Protein AF-A0A0N7ZAI7-F1 (afdb_monomer)

Mean predicted aligned error: 16.17 Å

Solvent-accessible surface area (backbone atoms only — not comparable to full-atom values): 11079 Å² total; per-residue (Å²): 137,78,75,89,86,86,76,91,79,88,83,90,71,96,65,86,86,84,84,46,77,63,58,52,49,46,48,55,54,61,73,57,65,89,70,93,72,76,84,74,69,97,62,96,57,93,55,73,42,76,48,78,44,82,39,47,54,86,32,48,59,60,39,32,28,77,96,41,50,44,41,48,51,48,24,65,77,32,61,37,49,74,47,71,49,95,60,73,58,96,68,22,27,45,36,40,33,33,21,37,58,70,28,36,53,53,40,50,52,54,47,52,48,38,46,73,66,48,80,83,81,84,83,83,88,79,93,69,62,76,89,48,49,65,66,54,34,28,76,97,38,51,42,42,49,51,48,25,69,75,69,71,45,90,81,82,90,80,71,89,82,82,80,79,78,81,86,75,90,77,88,131

Organism: Scylla olivacea (NCBI:txid85551)

Sequence (172 aa):
MDASRLKTLILPLGGALLLSGAAGAMYYYLTRRDGEESEVAPGKSSVWTSVKVEVPVQAVGVVIGRQGSNIRLIQDSTNTRIKFSDGEENGKRMCAILGLPENVRLARQLIMKAVDEQPVVEVSEVKVPNMAISRIIGRNGDTVRSISHSTGVKVTVVKEEDFTTSPSSSGG

Structure (mmCIF, N/CA/C/O backbone):
data_AF-A0A0N7ZAI7-F1
#
_entry.id   AF-A0A0N7ZAI7-F1
#
loop_
_atom_site.group_PDB
_atom_site.id
_atom_site.type_symbol
_atom_site.label_atom_id
_atom_site.label_alt_id
_atom_site.label_comp_id
_atom_site.label_asym_id
_atom_site.label_entity_id
_atom_site.label_seq_id
_atom_site.pdbx_PDB_ins_code
_atom_site.Cartn_x
_atom_site.Cartn_y
_atom_site.Cartn_z
_atom_site.occupancy
_atom_site.B_iso_or_equiv
_atom_site.auth_seq_id
_atom_site.auth_comp_id
_atom_site.auth_asym_id
_atom_site.auth_atom_id
_atom_site.pdbx_PDB_model_num
ATOM 1 N N . MET A 1 1 ? 31.109 -28.058 46.657 1.00 44.53 1 MET A N 1
ATOM 2 C CA . MET A 1 1 ? 30.844 -29.367 46.037 1.00 44.53 1 MET A CA 1
ATOM 3 C C . MET A 1 1 ? 29.342 -29.539 46.009 1.00 44.53 1 MET A C 1
ATOM 5 O O . MET A 1 1 ? 28.753 -30.096 46.920 1.00 44.53 1 MET A O 1
ATOM 9 N N . ASP A 1 2 ? 28.702 -28.691 45.213 1.00 39.97 2 ASP A N 1
ATOM 10 C CA . ASP A 1 2 ? 28.446 -28.955 43.788 1.00 39.97 2 ASP A CA 1
ATOM 11 C C . ASP A 1 2 ? 27.259 -29.899 43.698 1.00 39.97 2 ASP A C 1
ATOM 13 O O . ASP A 1 2 ? 27.295 -31.050 44.106 1.00 39.97 2 ASP A O 1
ATOM 17 N N . ALA A 1 3 ? 26.118 -29.292 43.422 1.00 40.50 3 ALA A N 1
ATOM 18 C CA . ALA A 1 3 ? 25.585 -29.275 42.073 1.00 40.50 3 ALA A CA 1
ATOM 19 C C . ALA A 1 3 ? 24.702 -30.505 41.916 1.00 40.50 3 ALA A C 1
ATOM 21 O O . ALA A 1 3 ? 25.152 -31.640 41.814 1.00 40.50 3 ALA A O 1
ATOM 22 N N . SER A 1 4 ? 23.403 -30.220 41.934 1.00 53.59 4 SER A N 1
ATOM 23 C CA . SER A 1 4 ? 22.534 -30.513 40.805 1.00 53.59 4 SER A CA 1
ATOM 24 C C . SER A 1 4 ? 23.005 -31.682 39.950 1.00 53.59 4 SER A C 1
ATOM 26 O O . SER A 1 4 ? 24.036 -31.568 39.299 1.00 53.59 4 SER A O 1
ATOM 28 N N . ARG A 1 5 ? 22.176 -32.720 39.834 1.00 56.34 5 ARG A N 1
ATOM 29 C CA . ARG A 1 5 ? 21.619 -33.211 38.558 1.00 56.34 5 ARG A CA 1
ATOM 30 C C . ARG A 1 5 ? 21.032 -34.598 38.784 1.00 56.34 5 ARG A C 1
ATOM 32 O O . ARG A 1 5 ? 21.752 -35.584 38.733 1.00 56.34 5 ARG A O 1
ATOM 39 N N . LEU A 1 6 ? 19.710 -34.681 38.894 1.00 41.94 6 LEU A N 1
ATOM 40 C CA . LEU A 1 6 ? 18.974 -35.788 38.281 1.00 41.94 6 LEU A CA 1
ATOM 41 C C . LEU A 1 6 ? 17.513 -35.361 38.097 1.00 41.94 6 LEU A C 1
ATOM 43 O O . LEU A 1 6 ? 16.743 -35.321 39.041 1.00 41.94 6 LEU A O 1
ATOM 47 N N . LYS A 1 7 ? 17.238 -34.691 36.975 1.00 41.78 7 LYS A N 1
ATOM 48 C CA . LYS A 1 7 ? 16.631 -35.249 35.749 1.00 41.78 7 LYS A CA 1
ATOM 49 C C . LYS A 1 7 ? 15.107 -35.129 35.788 1.00 41.78 7 LYS A C 1
ATOM 51 O O . LYS A 1 7 ? 14.413 -35.934 36.388 1.00 41.78 7 LYS A O 1
ATOM 56 N N . THR A 1 8 ? 14.650 -34.084 35.104 1.00 55.19 8 THR A N 1
ATOM 57 C CA . THR A 1 8 ? 13.598 -34.116 34.083 1.00 55.19 8 THR A CA 1
ATOM 58 C C . THR A 1 8 ? 12.608 -35.278 34.194 1.00 55.19 8 THR A C 1
ATOM 60 O O . THR A 1 8 ? 12.860 -36.361 33.671 1.00 55.19 8 THR A O 1
ATOM 63 N N . LEU A 1 9 ? 11.441 -35.005 34.778 1.00 44.56 9 LEU A N 1
ATOM 64 C CA . LEU A 1 9 ? 10.220 -35.740 34.474 1.00 44.56 9 LEU A CA 1
ATOM 65 C C . LEU A 1 9 ? 9.154 -34.717 34.072 1.00 44.56 9 LEU A C 1
ATOM 67 O O . LEU A 1 9 ? 8.641 -33.956 34.886 1.00 44.56 9 LEU A O 1
ATOM 71 N N . ILE A 1 10 ? 8.917 -34.652 32.770 1.00 58.28 10 ILE A N 1
ATOM 72 C CA . ILE A 1 10 ? 7.798 -33.951 32.146 1.00 58.28 10 ILE A CA 1
ATOM 73 C C . ILE A 1 10 ? 6.518 -34.686 32.569 1.00 58.28 10 ILE A C 1
ATOM 75 O O . ILE A 1 10 ? 6.528 -35.914 32.586 1.00 58.28 10 ILE A O 1
ATOM 79 N N . LEU A 1 11 ? 5.435 -33.966 32.878 1.00 47.22 11 LEU A N 1
ATOM 80 C CA . LEU A 1 11 ? 4.181 -34.053 32.115 1.00 47.22 11 LEU A CA 1
ATOM 81 C C . LEU A 1 11 ? 3.192 -32.929 32.511 1.00 47.22 11 LEU A C 1
ATOM 83 O O . LEU A 1 11 ? 3.257 -32.404 33.622 1.00 47.22 11 LEU A O 1
ATOM 87 N N . PRO A 1 12 ? 2.340 -32.507 31.557 1.00 56.44 12 PRO A N 1
ATOM 88 C CA . PRO A 1 12 ? 1.672 -31.218 31.517 1.00 56.44 12 PRO A CA 1
ATOM 89 C C . PRO A 1 12 ? 0.303 -31.310 32.175 1.00 56.44 12 PRO A C 1
ATOM 91 O O . PRO A 1 12 ? -0.514 -32.142 31.797 1.00 56.44 12 PRO A O 1
ATOM 94 N N . LEU A 1 13 ? 0.009 -30.410 33.100 1.00 40.84 13 LEU A N 1
ATOM 95 C CA . LEU A 1 13 ? -1.363 -30.163 33.513 1.00 40.84 13 LEU A CA 1
ATOM 96 C C . LEU A 1 13 ? -1.535 -28.659 33.622 1.00 40.84 13 LEU A C 1
ATOM 98 O O . LEU A 1 13 ? -0.828 -27.991 34.375 1.00 40.84 13 LEU A O 1
ATOM 102 N N . GLY A 1 14 ? -2.450 -28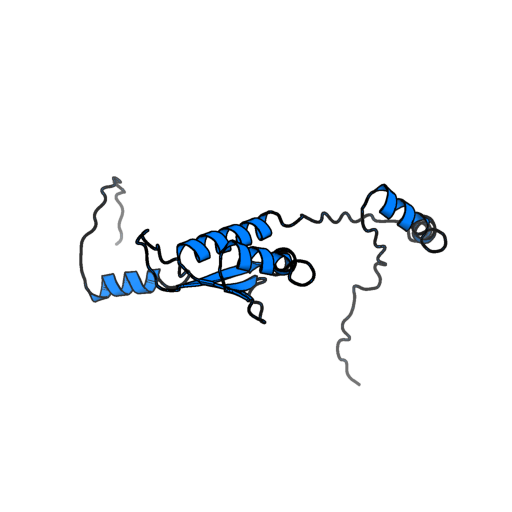.142 32.803 1.00 47.91 14 GLY A N 1
ATOM 103 C CA . GLY A 1 14 ? -2.940 -26.783 32.917 1.00 47.91 14 GLY A CA 1
ATOM 104 C C . GLY A 1 14 ? -3.252 -26.476 34.376 1.00 47.91 14 GLY A C 1
ATOM 105 O O . GLY A 1 14 ? -3.959 -27.218 35.052 1.00 47.91 14 GLY A O 1
ATOM 106 N N . GLY A 1 15 ? -2.667 -25.392 34.857 1.00 37.34 15 GLY A N 1
ATOM 107 C CA . GLY A 1 15 ? -2.765 -24.967 36.236 1.00 37.34 15 GLY A CA 1
ATOM 108 C C . GLY A 1 15 ? -2.557 -23.471 36.276 1.00 37.34 15 GLY A C 1
ATOM 109 O O . GLY A 1 15 ? -1.464 -22.989 36.550 1.00 37.34 15 GLY A O 1
ATOM 110 N N . ALA A 1 16 ? -3.631 -22.738 35.985 1.00 57.53 16 ALA A N 1
ATOM 111 C CA . ALA A 1 16 ? -3.870 -21.477 36.668 1.00 57.53 16 ALA A CA 1
ATOM 112 C C . ALA A 1 16 ? -3.648 -21.674 38.182 1.00 57.53 16 ALA A C 1
ATOM 114 O O . ALA A 1 16 ? -3.858 -22.791 38.651 1.00 57.53 16 ALA A O 1
ATOM 115 N N . LEU A 1 17 ? -3.331 -20.578 38.893 1.00 48.56 17 LEU A N 1
ATOM 116 C CA . LEU A 1 17 ? -3.187 -20.413 40.358 1.00 48.56 17 LEU A CA 1
ATOM 117 C C . LEU A 1 17 ? -1.721 -20.472 40.887 1.00 48.56 17 LEU A C 1
ATOM 119 O O . LEU A 1 17 ? -1.035 -21.448 40.643 1.00 48.56 17 LEU A O 1
ATOM 123 N N . LEU A 1 18 ? -1.130 -19.514 41.637 1.00 44.25 18 LEU A N 1
ATOM 124 C CA . LEU A 1 18 ? -1.603 -18.342 42.409 1.00 44.25 18 LEU A CA 1
ATOM 125 C C . LEU A 1 18 ? -0.454 -17.353 42.755 1.00 44.25 18 LEU A C 1
ATOM 127 O O . LEU A 1 18 ? 0.637 -17.755 43.142 1.00 44.25 18 LEU A O 1
ATOM 131 N N . LEU A 1 19 ? -0.801 -16.059 42.738 1.00 52.72 19 LEU A N 1
ATOM 132 C CA . LEU A 1 19 ? -0.653 -15.058 43.817 1.00 52.72 19 LEU A CA 1
ATOM 133 C C . LEU A 1 19 ? 0.702 -14.859 44.529 1.00 52.72 19 LEU A C 1
ATOM 135 O O . LEU A 1 19 ? 0.908 -15.274 45.666 1.00 52.72 19 LEU A O 1
ATOM 139 N N . SER A 1 20 ? 1.479 -13.913 44.016 1.00 58.81 20 SER A N 1
ATOM 140 C CA . SER A 1 20 ? 1.728 -12.712 44.821 1.00 58.81 20 SER A CA 1
ATOM 141 C C . SER A 1 20 ? 1.200 -11.549 43.992 1.00 58.81 20 SER A C 1
ATOM 143 O O . SER A 1 20 ? 1.510 -11.460 42.805 1.00 58.81 20 SER A O 1
ATOM 145 N N . GLY A 1 21 ? 0.327 -10.709 44.553 1.00 54.44 21 GLY A N 1
ATOM 146 C CA . GLY A 1 21 ? -0.312 -9.624 43.795 1.00 54.44 21 GLY A CA 1
ATOM 147 C C . GLY A 1 21 ? 0.700 -8.741 43.058 1.00 54.44 21 GLY A C 1
ATOM 148 O O . GLY A 1 21 ? 0.411 -8.268 41.968 1.00 54.44 21 GLY A O 1
ATOM 149 N N . ALA A 1 22 ? 1.918 -8.616 43.594 1.00 62.50 22 ALA A N 1
ATOM 150 C CA . ALA A 1 22 ? 3.019 -7.919 42.948 1.00 62.50 22 ALA A CA 1
ATOM 151 C C . ALA A 1 22 ? 3.705 -8.751 41.856 1.00 62.50 22 ALA A C 1
ATOM 153 O O . ALA A 1 22 ? 3.944 -8.209 40.793 1.00 62.50 22 ALA A O 1
ATOM 154 N N . ALA A 1 23 ? 3.998 -10.041 42.058 1.00 61.16 23 ALA A N 1
ATOM 155 C CA . ALA A 1 23 ? 4.692 -10.865 41.059 1.00 61.16 23 ALA A CA 1
ATOM 156 C C . ALA A 1 23 ? 3.784 -11.260 39.888 1.00 61.16 23 ALA A C 1
ATOM 158 O O . ALA A 1 23 ? 4.242 -11.298 38.756 1.00 61.16 23 ALA A O 1
ATOM 159 N N . GLY A 1 24 ? 2.496 -11.499 40.139 1.00 59.47 24 GLY A N 1
ATOM 160 C CA . GLY A 1 24 ? 1.503 -11.734 39.092 1.00 59.47 24 GLY A CA 1
ATOM 161 C C . GLY A 1 24 ? 1.209 -10.465 38.296 1.00 59.47 24 GLY A C 1
ATOM 162 O O . GLY A 1 24 ? 1.212 -10.510 37.070 1.00 59.47 24 GLY A O 1
ATOM 163 N N . ALA A 1 25 ? 1.039 -9.317 38.971 1.00 64.12 25 ALA A N 1
ATOM 164 C CA . ALA A 1 25 ? 0.905 -8.033 38.284 1.00 64.12 25 ALA A CA 1
ATOM 165 C C . ALA A 1 25 ? 2.194 -7.660 37.547 1.00 64.12 25 ALA A C 1
ATOM 167 O O . ALA A 1 25 ? 2.132 -7.215 36.413 1.00 64.12 25 ALA A O 1
ATOM 168 N N . MET A 1 26 ? 3.362 -7.873 38.149 1.00 63.81 26 MET A N 1
ATOM 169 C CA . MET A 1 26 ? 4.653 -7.586 37.532 1.00 63.81 26 MET A CA 1
ATOM 170 C C . MET A 1 26 ? 4.930 -8.527 36.367 1.00 63.81 26 MET A C 1
ATOM 172 O O . MET A 1 26 ? 5.352 -8.046 35.332 1.00 63.81 26 MET A O 1
ATOM 176 N N . TYR A 1 27 ? 4.616 -9.820 36.459 1.00 61.91 27 TYR A N 1
ATOM 177 C CA . TYR A 1 27 ? 4.684 -10.727 35.315 1.00 61.91 27 TYR A CA 1
ATOM 178 C C . TYR A 1 27 ? 3.717 -10.274 34.219 1.00 61.91 27 TYR A C 1
ATOM 180 O O . TYR A 1 27 ? 4.154 -10.119 33.090 1.00 61.91 27 TYR A O 1
ATOM 188 N N . TYR A 1 28 ? 2.472 -9.917 34.561 1.00 63.25 28 TYR A N 1
ATOM 189 C CA . TYR A 1 28 ? 1.493 -9.355 33.624 1.00 63.25 28 TYR A CA 1
ATOM 190 C C . TYR A 1 28 ? 1.961 -8.048 32.964 1.00 63.25 28 TYR A C 1
ATOM 192 O O . TYR A 1 28 ? 1.740 -7.869 31.773 1.00 63.25 28 TYR A O 1
ATOM 200 N N . TYR A 1 29 ? 2.626 -7.149 33.700 1.00 66.88 29 TYR A N 1
ATOM 201 C CA . TYR A 1 29 ? 3.199 -5.903 33.176 1.00 66.88 29 TYR A CA 1
ATOM 202 C C . TYR A 1 2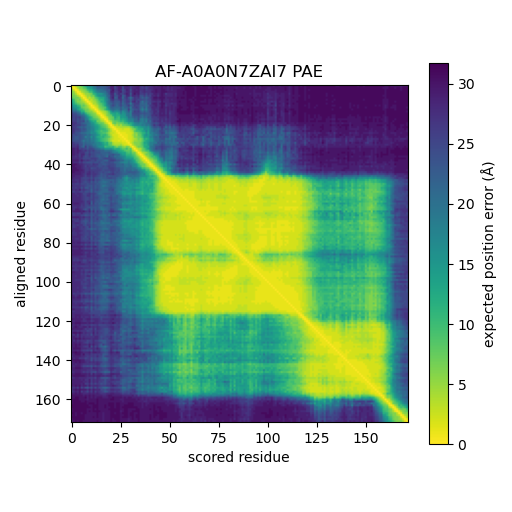9 ? 4.469 -6.144 32.349 1.00 66.88 29 TYR A C 1
ATOM 204 O O . TYR A 1 29 ? 4.675 -5.466 31.345 1.00 66.88 29 TYR A O 1
ATOM 212 N N . LEU A 1 30 ? 5.310 -7.106 32.736 1.00 64.94 30 LEU A N 1
ATOM 213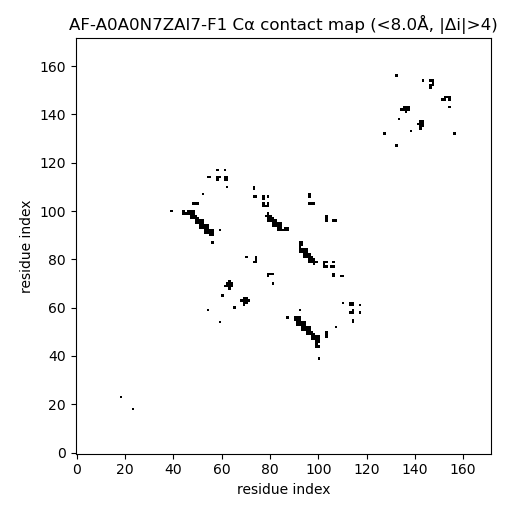 C CA . LEU A 1 30 ? 6.552 -7.443 32.038 1.00 64.94 30 LEU A CA 1
ATOM 214 C C . LEU A 1 30 ? 6.283 -8.221 30.748 1.00 64.94 30 LEU A C 1
ATOM 216 O O . LEU A 1 30 ? 6.956 -7.973 29.755 1.00 64.94 30 LEU A O 1
ATOM 220 N N . THR A 1 31 ? 5.262 -9.080 30.717 1.00 59.66 31 THR A N 1
ATOM 221 C CA . THR A 1 31 ? 4.791 -9.728 29.484 1.00 59.66 31 THR A CA 1
ATOM 222 C C . THR A 1 31 ? 3.927 -8.808 28.615 1.00 59.66 31 THR A C 1
ATOM 224 O O . THR A 1 31 ? 3.534 -9.216 27.530 1.00 59.66 31 THR A O 1
ATOM 227 N N . ARG A 1 32 ? 3.613 -7.579 29.063 1.00 64.12 32 ARG A N 1
ATOM 228 C CA . ARG A 1 32 ? 2.874 -6.564 28.281 1.00 64.12 32 ARG A CA 1
ATOM 229 C C . ARG A 1 32 ? 3.745 -5.505 27.616 1.00 64.12 32 ARG A C 1
ATOM 231 O O . ARG A 1 32 ? 3.204 -4.601 26.980 1.00 64.12 32 ARG A O 1
ATOM 238 N N . ARG A 1 33 ? 5.068 -5.579 27.753 1.00 60.38 33 ARG A N 1
ATOM 239 C CA . ARG A 1 33 ? 5.966 -4.772 26.925 1.00 60.38 33 ARG A CA 1
ATOM 240 C C . ARG A 1 33 ? 6.227 -5.537 25.636 1.00 60.38 33 ARG A C 1
ATOM 242 O O . ARG A 1 33 ? 6.773 -6.629 25.684 1.00 60.38 33 ARG A O 1
ATOM 249 N N . ASP A 1 34 ? 5.827 -4.909 24.538 1.00 48.44 34 ASP A N 1
ATOM 250 C CA . ASP A 1 34 ? 6.047 -5.291 23.139 1.00 48.44 34 ASP A CA 1
ATOM 251 C C . ASP A 1 34 ? 4.888 -6.098 22.523 1.00 48.44 34 ASP A C 1
ATOM 253 O O . ASP A 1 34 ? 4.988 -7.284 22.231 1.00 48.44 34 ASP A O 1
ATOM 257 N N . GLY A 1 35 ? 3.763 -5.404 22.301 1.00 49.16 35 GLY A N 1
ATOM 258 C CA . GLY A 1 35 ? 2.668 -5.871 21.445 1.00 49.16 35 GLY A CA 1
ATOM 259 C C . GLY A 1 35 ? 1.295 -5.705 22.084 1.00 49.16 35 GLY A C 1
ATOM 260 O O . GLY A 1 35 ? 0.764 -6.629 22.691 1.00 49.16 35 GLY A O 1
ATOM 261 N N . GLU A 1 36 ? 0.696 -4.526 21.934 1.00 42.75 36 GLU A N 1
ATOM 262 C CA . GLU A 1 36 ? -0.703 -4.277 22.288 1.00 42.75 36 GLU A CA 1
ATOM 263 C C . GLU A 1 36 ? -1.639 -5.007 21.306 1.00 42.75 36 GLU A C 1
ATOM 265 O O . GLU A 1 36 ? -2.278 -4.400 20.455 1.00 42.75 36 GLU A O 1
ATOM 270 N N . GLU A 1 37 ? -1.721 -6.332 21.412 1.00 44.50 37 GLU A N 1
ATOM 271 C CA . GLU A 1 37 ? -2.816 -7.121 20.855 1.00 44.50 37 GLU A CA 1
ATOM 272 C C . GLU A 1 37 ? -3.766 -7.425 22.019 1.00 44.50 37 GLU A C 1
ATOM 274 O O . GLU A 1 37 ? -3.657 -8.429 22.719 1.00 44.50 37 GLU A O 1
ATOM 279 N N . SER A 1 38 ? -4.667 -6.479 22.304 1.00 43.91 38 SER A N 1
ATOM 280 C CA . SER A 1 38 ? -5.814 -6.775 23.163 1.00 43.91 38 SER A CA 1
ATOM 281 C C . SER A 1 38 ? -6.681 -7.805 22.447 1.00 43.91 38 SER A C 1
ATOM 283 O O . SER A 1 38 ? -7.299 -7.486 21.432 1.00 43.91 38 SER A O 1
ATOM 285 N N . GLU A 1 39 ? -6.754 -9.022 22.985 1.00 43.94 39 GLU A N 1
ATOM 286 C CA . GLU A 1 39 ? -7.810 -9.968 22.635 1.00 43.94 39 GLU A CA 1
ATOM 287 C C . GLU A 1 39 ? -9.156 -9.366 23.051 1.00 43.94 39 GLU A C 1
ATOM 289 O O . GLU A 1 39 ? -9.565 -9.387 24.214 1.00 43.94 39 GLU A O 1
ATOM 294 N N . VAL A 1 40 ? -9.837 -8.758 22.084 1.00 48.75 40 VAL A N 1
ATOM 295 C CA . VAL A 1 40 ? -11.210 -8.295 22.242 1.00 48.75 40 VAL A CA 1
ATOM 296 C C . VAL A 1 40 ? -12.104 -9.526 22.135 1.00 48.75 40 VAL A C 1
ATOM 298 O O . VAL A 1 40 ? -12.327 -10.052 21.045 1.00 48.75 40 VAL A O 1
ATOM 301 N N . ALA A 1 41 ? -12.616 -9.998 23.273 1.00 48.78 41 ALA A N 1
ATOM 302 C CA . ALA A 1 41 ? -13.738 -10.931 23.295 1.00 48.78 41 ALA A CA 1
ATOM 303 C C . ALA A 1 41 ? -14.896 -10.352 22.450 1.00 48.78 41 ALA A C 1
ATOM 305 O O . ALA A 1 41 ? -15.146 -9.145 22.546 1.00 48.78 41 ALA A O 1
ATOM 306 N N . PRO A 1 42 ? -15.621 -11.161 21.650 1.00 46.88 42 PRO A N 1
ATOM 307 C CA . PRO A 1 42 ? -16.681 -10.685 20.761 1.00 46.88 42 PRO A CA 1
ATOM 308 C C . PRO A 1 42 ? -17.937 -10.307 21.562 1.00 46.88 42 PRO A C 1
ATOM 310 O O . PRO A 1 42 ? -18.960 -10.986 21.549 1.00 46.88 42 PRO A O 1
ATOM 313 N N . GLY A 1 43 ? -17.853 -9.213 22.311 1.00 53.22 43 GLY A N 1
ATOM 314 C CA . GLY A 1 43 ? -18.983 -8.497 22.876 1.00 53.22 43 GLY A CA 1
ATOM 315 C C . GLY A 1 43 ? -19.236 -7.271 22.014 1.00 53.22 43 GLY A C 1
ATOM 316 O O . GLY A 1 43 ? -18.311 -6.503 21.766 1.00 53.22 43 GLY A O 1
ATOM 317 N N . LYS A 1 44 ? -20.478 -7.090 21.551 1.00 52.78 44 LYS A N 1
ATOM 318 C CA . LYS A 1 44 ? -20.945 -5.928 20.776 1.00 52.78 44 LYS A CA 1
ATOM 319 C C . LYS A 1 44 ? -20.703 -4.631 21.561 1.00 52.78 44 LYS A C 1
ATOM 321 O O . LYS A 1 44 ? -21.585 -4.136 22.254 1.00 52.78 44 LYS A O 1
ATOM 326 N N . SER A 1 45 ? -19.488 -4.111 21.489 1.00 58.50 45 SER A N 1
ATOM 327 C CA . SER A 1 45 ? -19.105 -2.841 22.081 1.00 58.50 45 SER A CA 1
ATOM 328 C C . SER A 1 45 ? -19.438 -1.740 21.084 1.00 58.50 45 SER A C 1
ATOM 330 O O . SER A 1 45 ? -18.873 -1.679 19.994 1.00 58.50 45 SER A O 1
ATOM 332 N N . SER A 1 46 ? -20.358 -0.857 21.466 1.00 72.50 46 SER A N 1
ATOM 333 C CA . SER A 1 46 ? -20.691 0.366 20.722 1.00 72.50 46 SER A CA 1
ATOM 334 C C . SER A 1 46 ? -19.613 1.453 20.854 1.00 72.50 46 SER A C 1
ATOM 336 O O . SER A 1 46 ? -19.829 2.594 20.449 1.00 72.50 46 SER A O 1
ATOM 338 N N . VAL A 1 47 ? -18.468 1.132 21.463 1.00 88.75 47 VAL A N 1
ATOM 339 C CA . VAL A 1 47 ? -17.376 2.069 21.727 1.00 88.75 47 VAL A CA 1
ATOM 340 C C . VAL A 1 47 ? -16.391 2.034 20.565 1.00 88.75 47 VAL A C 1
ATOM 342 O O . VAL A 1 47 ? -15.943 0.966 20.148 1.00 88.75 47 VAL A O 1
ATOM 345 N N . TRP A 1 48 ? -16.035 3.210 20.049 1.00 89.12 48 TRP A N 1
ATOM 346 C CA . TRP A 1 48 ? -14.971 3.334 19.057 1.00 89.12 48 TRP A CA 1
ATOM 347 C C . TRP A 1 48 ? -13.633 2.923 19.676 1.00 89.12 48 TRP A C 1
ATOM 349 O O . TRP A 1 48 ? -13.280 3.367 20.766 1.00 89.12 48 TRP A O 1
ATOM 359 N N . THR A 1 49 ? -12.882 2.096 18.961 1.00 91.19 49 THR A N 1
ATOM 360 C CA . THR A 1 49 ? -11.540 1.654 19.327 1.00 91.19 49 THR A CA 1
ATOM 361 C C . THR A 1 49 ? -10.517 2.158 18.314 1.00 91.19 49 THR A C 1
ATOM 363 O O . THR A 1 49 ? -10.856 2.494 17.176 1.00 91.19 49 THR A O 1
ATOM 366 N N . SER A 1 50 ? -9.260 2.229 18.744 1.00 92.88 50 SER A N 1
ATOM 367 C CA . SER A 1 50 ? -8.120 2.597 17.912 1.00 92.88 50 SER A CA 1
ATOM 368 C C . SER A 1 50 ? -7.081 1.490 17.979 1.00 92.88 50 SER A C 1
ATOM 370 O O . SER A 1 50 ? -6.594 1.176 19.060 1.00 92.88 50 SER A O 1
ATOM 372 N N . VAL A 1 51 ? -6.693 0.950 16.828 1.00 95.19 51 VAL A N 1
ATOM 373 C CA . VAL A 1 51 ? -5.623 -0.048 16.711 1.00 95.19 51 VAL A CA 1
ATOM 374 C C . VAL A 1 51 ? -4.487 0.534 15.884 1.00 95.19 51 VAL A C 1
ATOM 376 O O . VAL A 1 51 ? -4.714 1.266 14.919 1.00 95.19 51 VAL A O 1
ATOM 379 N N . LYS A 1 52 ? -3.255 0.221 16.280 1.00 95.38 52 LYS A N 1
ATOM 380 C CA . LYS A 1 52 ? -2.039 0.589 15.558 1.00 95.38 52 LYS A CA 1
ATOM 381 C C . LYS A 1 52 ? -1.440 -0.648 14.908 1.00 95.38 52 LYS A C 1
ATOM 383 O O . LYS A 1 52 ? -1.365 -1.697 15.538 1.00 95.38 52 LYS A O 1
ATOM 388 N N . VAL A 1 53 ? -1.026 -0.516 13.655 1.00 94.88 53 VAL A N 1
ATOM 389 C CA . VAL A 1 53 ? -0.437 -1.604 12.877 1.00 94.88 53 VAL A CA 1
ATOM 390 C C . VAL A 1 53 ? 0.801 -1.091 12.162 1.00 94.88 53 VAL A C 1
ATOM 392 O O . VAL A 1 53 ? 0.761 -0.033 11.538 1.00 94.88 53 VAL A O 1
ATOM 395 N N . GLU A 1 54 ? 1.899 -1.830 12.239 1.00 95.62 54 GLU A N 1
ATOM 396 C CA . GLU A 1 54 ? 3.105 -1.498 11.489 1.00 95.62 54 GLU A CA 1
ATOM 397 C C . GLU A 1 54 ? 2.982 -1.971 10.039 1.00 95.62 54 GLU A C 1
ATOM 399 O O . GLU A 1 54 ? 2.606 -3.113 9.778 1.00 95.62 54 GLU A O 1
ATOM 404 N N . VAL A 1 55 ? 3.320 -1.101 9.089 1.00 95.81 55 VAL A N 1
ATOM 405 C CA . VAL A 1 55 ? 3.264 -1.394 7.654 1.00 95.81 55 VAL A CA 1
ATOM 406 C C . VAL A 1 55 ? 4.639 -1.133 7.038 1.00 95.81 55 VAL A C 1
ATOM 408 O O . VAL A 1 55 ? 5.153 -0.024 7.201 1.00 95.81 55 VAL A O 1
ATOM 411 N N . PRO A 1 56 ? 5.247 -2.095 6.318 1.00 95.25 56 PRO A N 1
ATOM 412 C CA . PRO A 1 56 ? 6.510 -1.875 5.620 1.00 95.25 56 PRO A CA 1
ATOM 413 C C . PRO A 1 56 ? 6.417 -0.683 4.670 1.00 95.25 56 PRO A C 1
ATOM 415 O O . PRO A 1 56 ? 5.446 -0.554 3.925 1.00 95.25 56 PRO A O 1
ATOM 418 N N . VAL A 1 57 ? 7.436 0.175 4.650 1.00 93.62 57 VAL A N 1
ATOM 419 C CA . VAL A 1 57 ? 7.427 1.421 3.855 1.00 93.62 57 VAL A CA 1
ATOM 420 C C . VAL A 1 57 ? 7.201 1.148 2.369 1.00 93.62 57 VAL A C 1
ATOM 422 O O . VAL A 1 57 ? 6.484 1.896 1.705 1.00 93.62 57 VAL A O 1
ATOM 425 N N . GLN A 1 58 ? 7.734 0.031 1.873 1.00 91.94 58 GLN A N 1
ATOM 426 C CA . GLN A 1 58 ? 7.552 -0.425 0.494 1.00 91.94 58 GLN A CA 1
ATOM 427 C C . GLN A 1 58 ? 6.076 -0.709 0.156 1.00 91.94 58 GLN A C 1
ATOM 429 O O . GLN A 1 58 ? 5.636 -0.423 -0.956 1.00 91.94 58 GLN A O 1
ATOM 434 N N . ALA A 1 59 ? 5.295 -1.199 1.123 1.00 93.44 59 ALA A N 1
ATOM 435 C CA . ALA A 1 59 ? 3.886 -1.542 0.950 1.00 93.44 59 ALA A CA 1
ATOM 436 C C . ALA A 1 59 ? 2.941 -0.347 1.159 1.00 93.44 59 ALA A C 1
ATOM 438 O O . ALA A 1 59 ? 1.826 -0.341 0.636 1.00 93.44 59 ALA A O 1
ATOM 439 N N . VAL A 1 60 ? 3.369 0.700 1.881 1.00 95.00 60 VAL A N 1
ATOM 440 C CA . VAL A 1 60 ? 2.529 1.877 2.192 1.00 95.00 60 VAL A CA 1
ATOM 441 C C . VAL A 1 60 ? 1.937 2.501 0.926 1.00 95.00 60 VAL A C 1
ATOM 443 O O . VAL A 1 60 ? 0.760 2.860 0.908 1.00 95.00 60 VAL A O 1
ATOM 446 N N . GLY A 1 61 ? 2.715 2.594 -0.157 1.00 94.00 61 GLY A N 1
ATOM 447 C CA . GLY A 1 61 ? 2.232 3.128 -1.433 1.00 94.00 61 GLY A CA 1
ATOM 448 C C . GLY A 1 61 ? 1.096 2.301 -2.048 1.00 94.00 61 GLY A C 1
ATOM 449 O O . GLY A 1 61 ? 0.138 2.871 -2.574 1.00 94.00 61 GLY A O 1
ATOM 450 N N . VAL A 1 62 ? 1.167 0.972 -1.935 1.00 94.06 62 VAL A N 1
ATOM 451 C CA . VAL A 1 62 ? 0.136 0.039 -2.423 1.00 94.06 62 VAL A CA 1
ATOM 452 C C . VAL A 1 62 ? -1.128 0.132 -1.567 1.00 94.06 62 VAL A C 1
ATOM 454 O O . VAL A 1 62 ? -2.234 0.238 -2.102 1.00 94.06 62 VAL A O 1
ATOM 457 N N . VAL A 1 63 ? -0.973 0.195 -0.241 1.00 96.12 63 VAL A N 1
ATOM 458 C CA . VAL A 1 63 ? -2.099 0.359 0.692 1.00 96.12 63 VAL A CA 1
ATOM 459 C C . VAL A 1 63 ? -2.821 1.693 0.470 1.00 96.12 63 VAL A C 1
ATOM 461 O O . VAL A 1 63 ? -4.049 1.733 0.433 1.00 96.12 63 VAL A O 1
ATOM 464 N N . ILE A 1 64 ? -2.084 2.794 0.276 1.00 96.25 64 ILE A N 1
ATOM 465 C CA . ILE A 1 64 ? -2.678 4.111 -0.008 1.00 96.25 64 ILE A CA 1
ATOM 466 C C . ILE A 1 64 ? -3.350 4.119 -1.387 1.00 96.25 64 ILE A C 1
ATOM 468 O O . ILE A 1 64 ? -4.478 4.600 -1.539 1.00 96.25 64 ILE A O 1
ATOM 472 N N . GLY A 1 65 ? -2.681 3.555 -2.390 1.00 94.56 65 GLY A N 1
ATOM 473 C CA . GLY A 1 65 ? -3.124 3.569 -3.777 1.00 94.56 65 GLY A CA 1
ATOM 474 C C . GLY A 1 65 ? -2.956 4.937 -4.447 1.00 94.56 65 GLY A C 1
ATOM 475 O O . GLY A 1 65 ? -2.688 5.967 -3.822 1.00 94.56 65 GLY A O 1
ATOM 476 N N . ARG A 1 66 ? -3.131 4.969 -5.772 1.00 94.75 66 ARG A N 1
ATOM 477 C CA . ARG A 1 66 ? -2.993 6.204 -6.563 1.00 94.75 66 ARG A CA 1
ATOM 478 C C . ARG A 1 66 ? -4.001 7.243 -6.077 1.00 94.75 66 ARG A C 1
ATOM 480 O O . ARG A 1 66 ? -5.190 6.942 -5.996 1.00 94.75 66 ARG A O 1
ATOM 487 N N . GLN A 1 67 ? -3.525 8.447 -5.749 1.00 95.50 67 GLN A N 1
ATOM 488 C CA . GLN A 1 67 ? -4.343 9.545 -5.205 1.00 95.50 67 GLN A CA 1
ATOM 489 C C . GLN A 1 67 ? -5.139 9.172 -3.932 1.00 95.50 67 GLN A C 1
ATOM 491 O O . GLN A 1 67 ? -6.161 9.788 -3.634 1.00 95.50 67 GLN A O 1
ATOM 496 N N . GLY A 1 68 ? -4.700 8.154 -3.182 1.00 95.81 68 GLY A N 1
ATOM 497 C CA . GLY A 1 68 ? -5.414 7.680 -1.994 1.00 95.81 68 GLY A CA 1
ATOM 498 C C . GLY A 1 68 ? -6.680 6.871 -2.294 1.00 95.81 68 GLY A C 1
ATOM 499 O O . GLY A 1 68 ? -7.516 6.713 -1.410 1.00 95.81 68 GLY A O 1
ATOM 500 N N . SER A 1 69 ? -6.862 6.394 -3.529 1.00 97.44 69 SER A N 1
ATOM 501 C CA . SER A 1 69 ? -8.055 5.636 -3.941 1.00 97.44 69 SER A CA 1
ATOM 502 C C . SER A 1 69 ? -8.281 4.370 -3.112 1.00 97.44 69 SER A C 1
ATOM 504 O O . SER A 1 69 ? -9.391 4.154 -2.631 1.00 97.44 69 SER A O 1
ATOM 506 N N . ASN A 1 70 ? -7.238 3.564 -2.901 1.00 97.00 70 ASN A N 1
ATOM 507 C CA . ASN A 1 70 ? -7.354 2.290 -2.193 1.00 97.00 70 ASN A CA 1
ATOM 508 C C . ASN A 1 70 ? -7.662 2.504 -0.704 1.00 97.00 70 ASN A C 1
ATOM 510 O O . ASN A 1 70 ? -8.614 1.940 -0.171 1.00 97.00 70 ASN A O 1
ATOM 514 N N . ILE A 1 71 ? -6.938 3.407 -0.037 1.00 97.62 71 ILE A N 1
ATOM 515 C CA . ILE A 1 71 ? -7.193 3.682 1.383 1.00 97.62 71 ILE A CA 1
ATOM 516 C C . ILE A 1 71 ? -8.554 4.339 1.631 1.00 97.62 71 ILE A C 1
ATOM 518 O O . ILE A 1 71 ? -9.147 4.128 2.686 1.00 97.62 71 ILE A O 1
ATOM 522 N N . ARG A 1 72 ? -9.077 5.125 0.681 1.00 98.12 72 ARG A N 1
ATOM 523 C CA . ARG A 1 72 ? -10.456 5.636 0.748 1.00 98.12 72 ARG A CA 1
ATOM 524 C C . ARG A 1 72 ? -11.464 4.499 0.638 1.00 98.12 72 ARG A C 1
ATOM 526 O O . ARG A 1 72 ? -12.323 4.394 1.498 1.00 98.12 72 ARG A O 1
ATOM 533 N N . LEU A 1 73 ? -11.285 3.593 -0.323 1.00 97.75 73 LEU A N 1
ATOM 534 C CA . LEU A 1 73 ? -12.142 2.416 -0.469 1.00 97.75 73 LEU A CA 1
ATOM 535 C C . LEU A 1 73 ? -12.171 1.555 0.806 1.00 97.75 73 LEU A C 1
ATOM 537 O O . LEU A 1 73 ? -13.242 1.127 1.236 1.00 97.75 73 LEU A O 1
ATOM 541 N N . ILE A 1 74 ? -11.015 1.317 1.435 1.00 97.88 74 ILE A N 1
ATOM 542 C CA . ILE A 1 74 ? -10.936 0.562 2.695 1.00 97.88 74 ILE A CA 1
ATOM 543 C C . ILE A 1 74 ? -11.680 1.306 3.812 1.00 97.88 74 ILE A C 1
ATOM 545 O O . ILE A 1 74 ? -12.472 0.693 4.524 1.00 97.88 74 ILE A O 1
ATOM 549 N N . GLN A 1 75 ? -11.476 2.619 3.952 1.00 98.06 75 GLN A N 1
ATOM 550 C CA . GLN A 1 75 ? -12.182 3.431 4.952 1.00 98.06 75 GLN A CA 1
ATOM 551 C C . GLN A 1 75 ? -13.700 3.409 4.746 1.00 98.06 75 GLN A C 1
ATOM 553 O O . GLN A 1 75 ? -14.431 3.165 5.703 1.00 98.06 75 GLN A O 1
ATOM 558 N N . ASP A 1 76 ? -14.164 3.588 3.509 1.00 98.00 76 ASP A N 1
ATOM 559 C CA . ASP A 1 76 ? -15.588 3.652 3.167 1.00 98.00 76 ASP A CA 1
ATOM 560 C C . ASP A 1 76 ? -16.273 2.293 3.364 1.00 98.00 76 ASP A C 1
ATOM 562 O O . ASP A 1 76 ? -17.340 2.207 3.969 1.00 98.00 76 ASP A O 1
ATOM 566 N N . SER A 1 77 ? -15.637 1.209 2.907 1.00 97.44 77 SER A N 1
ATOM 567 C CA . SER A 1 77 ? -16.184 -0.153 3.021 1.00 97.44 77 SER A CA 1
ATOM 568 C C . SER A 1 77 ? -16.207 -0.685 4.452 1.00 97.44 77 SER A C 1
ATOM 570 O O . SER A 1 77 ? -17.070 -1.493 4.791 1.00 97.44 77 SER A O 1
ATOM 572 N N . THR A 1 78 ? -15.279 -0.236 5.299 1.00 97.38 78 THR A N 1
ATOM 573 C CA . THR A 1 78 ? -15.201 -0.669 6.701 1.00 97.38 78 THR A CA 1
ATOM 574 C C . THR A 1 78 ? -15.797 0.342 7.667 1.00 97.38 78 THR A C 1
ATOM 576 O O . THR A 1 78 ? -15.913 0.035 8.846 1.00 97.38 78 THR A O 1
ATOM 579 N N . ASN A 1 79 ? -16.199 1.530 7.206 1.00 96.94 79 ASN A N 1
ATOM 580 C CA . ASN A 1 79 ? -16.623 2.640 8.057 1.00 96.94 79 ASN A CA 1
ATOM 581 C C . ASN A 1 79 ? -15.605 2.904 9.188 1.00 96.94 79 ASN A C 1
ATOM 583 O O . ASN A 1 79 ? -15.926 2.847 10.382 1.00 96.94 79 ASN A O 1
ATOM 587 N N . THR A 1 80 ? -14.347 3.110 8.791 1.00 97.62 80 THR A N 1
ATOM 588 C CA . THR A 1 80 ? -13.222 3.436 9.677 1.00 97.62 80 THR A CA 1
ATOM 589 C C . THR A 1 80 ? -12.513 4.703 9.215 1.00 97.62 80 THR A C 1
ATOM 591 O O . THR A 1 80 ? -12.639 5.138 8.072 1.00 97.62 80 THR A O 1
ATOM 594 N N . ARG A 1 81 ? -11.728 5.303 10.110 1.00 97.56 81 ARG A N 1
ATOM 595 C CA . ARG A 1 81 ? -10.764 6.353 9.781 1.00 97.56 81 ARG A CA 1
ATOM 596 C C . ARG A 1 81 ? -9.359 5.783 9.896 1.00 97.56 81 ARG A C 1
ATOM 598 O O . ARG A 1 81 ? -9.002 5.251 10.944 1.00 97.56 81 ARG A O 1
ATOM 605 N N . ILE A 1 82 ? -8.557 5.944 8.848 1.00 97.81 82 ILE A N 1
ATOM 606 C CA . ILE A 1 82 ? -7.206 5.382 8.783 1.00 97.81 82 ILE A CA 1
ATOM 607 C C . ILE A 1 82 ? -6.189 6.496 8.533 1.00 97.81 82 ILE A C 1
ATOM 609 O O . ILE A 1 82 ? -6.370 7.330 7.645 1.00 97.81 82 ILE A O 1
ATOM 613 N N . LYS A 1 83 ? -5.109 6.525 9.321 1.00 96.62 83 LYS A N 1
ATOM 614 C CA . LYS A 1 83 ? -4.033 7.517 9.200 1.00 96.62 83 LYS A CA 1
ATOM 615 C C . LYS A 1 83 ? -2.662 6.866 9.349 1.00 96.62 83 LYS A C 1
ATOM 617 O O . LYS A 1 83 ? -2.421 6.141 10.307 1.00 96.62 83 LYS A O 1
ATOM 622 N N . PHE A 1 84 ? -1.749 7.191 8.443 1.00 96.44 84 PHE A N 1
ATOM 623 C CA . PHE A 1 84 ? -0.338 6.828 8.566 1.00 96.44 84 PHE A CA 1
ATOM 624 C C . PHE A 1 84 ? 0.442 7.906 9.329 1.00 96.44 84 PHE A C 1
ATOM 626 O O . PHE A 1 84 ? 0.157 9.096 9.183 1.00 96.44 84 PHE A O 1
ATOM 633 N N . SER A 1 85 ? 1.418 7.497 10.140 1.00 94.06 85 SER A N 1
ATOM 634 C CA . SER A 1 85 ? 2.391 8.391 10.775 1.00 94.06 85 SER A CA 1
ATOM 635 C C . SER A 1 85 ? 3.320 8.997 9.735 1.00 94.06 85 SER A C 1
ATOM 637 O O . SER A 1 85 ? 3.723 8.297 8.813 1.00 94.06 85 SER A O 1
ATOM 639 N N . ASP A 1 86 ? 3.717 10.258 9.890 1.00 90.31 86 ASP A N 1
ATOM 640 C CA . ASP A 1 86 ? 4.665 10.906 8.969 1.00 90.31 86 ASP A CA 1
ATOM 641 C C . ASP A 1 86 ? 6.079 10.309 9.058 1.00 90.31 86 ASP A C 1
ATOM 643 O O . ASP A 1 86 ? 6.785 10.262 8.056 1.00 90.31 86 ASP A O 1
ATOM 647 N N . GLY A 1 87 ? 6.458 9.791 10.231 1.00 90.38 87 GLY A N 1
ATOM 648 C CA . GLY A 1 87 ? 7.733 9.111 10.460 1.00 90.38 87 GLY A CA 1
ATOM 649 C C . GLY A 1 87 ? 7.726 7.622 10.106 1.00 90.38 87 GLY A C 1
ATOM 650 O O . GLY A 1 87 ? 6.676 6.966 10.116 1.00 90.38 87 GLY A O 1
ATOM 651 N N . GLU A 1 88 ? 8.930 7.121 9.839 1.00 92.31 88 GLU A N 1
ATOM 652 C CA . GLU A 1 88 ? 9.298 5.717 9.659 1.00 92.31 88 GLU A CA 1
ATOM 653 C C . GLU A 1 88 ? 10.210 5.278 10.813 1.00 92.31 88 GLU A C 1
ATOM 655 O O . GLU A 1 88 ? 11.084 6.031 11.240 1.00 92.31 88 GLU A O 1
ATOM 660 N N . GLU A 1 89 ? 10.022 4.049 11.286 1.00 90.38 89 GLU A N 1
ATOM 661 C CA . GLU A 1 89 ? 10.871 3.390 12.273 1.00 90.38 89 GLU A CA 1
ATOM 662 C C . GLU A 1 89 ? 11.182 1.970 11.776 1.00 90.38 89 GLU A C 1
ATOM 664 O O . GLU A 1 89 ? 10.276 1.210 11.437 1.00 90.38 89 GLU A O 1
ATOM 669 N N . ASN A 1 90 ? 12.468 1.611 11.689 1.00 92.31 90 ASN A N 1
ATOM 670 C CA . ASN A 1 90 ? 12.929 0.276 11.276 1.00 92.31 90 ASN A CA 1
ATOM 671 C C . ASN A 1 90 ? 12.322 -0.241 9.950 1.00 92.31 90 ASN A C 1
ATOM 673 O O . ASN A 1 90 ? 11.923 -1.404 9.862 1.00 92.31 90 ASN A O 1
ATOM 677 N N . GLY A 1 91 ? 12.218 0.601 8.914 1.00 92.44 91 GLY A N 1
ATOM 678 C CA . GLY A 1 91 ? 11.654 0.181 7.622 1.00 92.44 91 GLY A CA 1
ATOM 679 C C . GLY A 1 91 ? 10.124 0.103 7.592 1.00 92.44 91 GLY A C 1
ATOM 680 O O . GLY A 1 91 ? 9.548 -0.386 6.613 1.00 92.44 91 GLY A O 1
ATOM 681 N N . LYS A 1 92 ? 9.443 0.550 8.653 1.00 94.56 92 LYS A N 1
ATOM 682 C CA . LYS A 1 92 ? 7.989 0.457 8.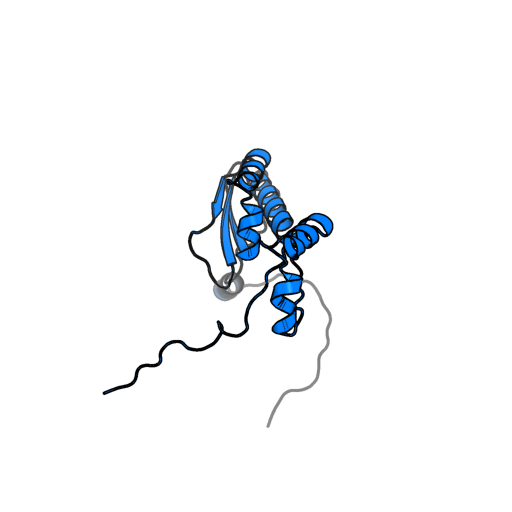816 1.00 94.56 92 LYS A CA 1
ATOM 683 C C . LYS A 1 92 ? 7.384 1.812 9.186 1.00 94.56 92 LYS A C 1
ATOM 685 O O . LYS A 1 92 ? 7.998 2.629 9.863 1.00 94.56 92 LYS A O 1
ATOM 690 N N . ARG A 1 93 ? 6.142 2.053 8.768 1.00 95.69 93 ARG A N 1
ATOM 691 C CA . ARG A 1 93 ? 5.323 3.203 9.184 1.00 95.69 93 ARG A CA 1
ATOM 692 C C . ARG A 1 93 ? 4.137 2.732 10.007 1.00 95.69 93 ARG A C 1
ATOM 694 O O . ARG A 1 93 ? 3.548 1.689 9.726 1.00 95.69 93 ARG A O 1
ATOM 701 N N . MET A 1 94 ? 3.758 3.530 10.998 1.00 96.56 94 MET A N 1
ATOM 702 C CA . MET A 1 94 ? 2.633 3.220 11.870 1.00 96.56 94 MET A CA 1
ATOM 703 C C . MET A 1 94 ? 1.315 3.619 11.199 1.00 96.56 94 MET A C 1
ATOM 705 O O . MET A 1 94 ? 1.125 4.773 10.815 1.00 96.56 94 MET A O 1
ATOM 709 N N . CYS A 1 95 ? 0.387 2.677 11.084 1.00 97.00 95 CYS A N 1
ATOM 710 C CA . CYS A 1 95 ? -0.967 2.878 10.584 1.00 97.00 95 CYS A CA 1
ATOM 711 C C . CYS A 1 95 ? -1.953 2.839 11.758 1.00 97.00 95 CYS A C 1
ATOM 713 O O . CYS A 1 95 ? -2.099 1.812 12.416 1.00 97.00 95 CYS A O 1
ATOM 715 N N . ALA A 1 96 ? -2.617 3.957 12.044 1.00 97.44 96 ALA A N 1
ATOM 716 C CA . ALA A 1 96 ? -3.663 4.050 13.056 1.00 97.44 96 ALA A CA 1
ATOM 717 C C . ALA A 1 96 ? -5.043 3.891 12.405 1.00 97.44 96 ALA A C 1
ATOM 719 O O . ALA A 1 96 ? -5.382 4.639 11.486 1.00 97.44 96 ALA A O 1
ATOM 720 N N . ILE A 1 97 ? -5.836 2.946 12.907 1.00 97.75 97 ILE A N 1
ATOM 721 C CA . ILE A 1 97 ? -7.180 2.606 12.430 1.00 97.75 97 ILE A CA 1
ATOM 722 C C . ILE A 1 97 ? -8.164 2.888 13.561 1.00 97.75 97 ILE A C 1
ATOM 724 O O . ILE A 1 97 ? -8.020 2.334 14.647 1.00 97.75 97 ILE A O 1
ATOM 728 N N . LEU A 1 98 ? -9.165 3.726 13.306 1.00 97.12 98 LEU A N 1
ATOM 729 C CA . LEU A 1 98 ? -10.176 4.125 14.280 1.00 97.12 98 LEU A CA 1
ATOM 730 C C . LEU A 1 98 ? -11.574 3.756 13.781 1.00 97.12 98 LEU A C 1
ATOM 732 O O . LEU A 1 98 ? -11.930 4.076 12.647 1.00 97.12 98 LEU A O 1
ATOM 736 N N . GLY A 1 99 ? -12.382 3.126 14.629 1.00 95.81 99 GLY A N 1
ATOM 737 C CA . GLY A 1 99 ? -13.760 2.756 14.302 1.00 95.81 99 GLY A CA 1
ATOM 738 C C . GLY A 1 99 ? -14.347 1.771 15.305 1.00 95.81 99 GLY A C 1
ATOM 739 O O . GLY A 1 99 ? -13.807 1.585 16.392 1.00 95.81 99 GLY A O 1
ATOM 740 N N . LEU A 1 100 ? -15.455 1.119 14.955 1.00 95.38 100 LEU A N 1
ATOM 741 C CA . LEU A 1 100 ? -16.002 0.038 15.783 1.00 95.38 100 LEU A CA 1
ATOM 742 C C . LEU A 1 100 ? -15.057 -1.178 15.792 1.00 95.38 100 LEU A C 1
ATOM 744 O O . LEU A 1 100 ? -14.364 -1.394 14.801 1.00 95.38 100 LEU A O 1
ATOM 748 N N . PRO A 1 101 ? -15.034 -2.004 16.851 1.00 93.88 101 PRO A N 1
ATOM 749 C CA . PRO A 1 101 ? -14.087 -3.118 16.958 1.00 93.88 101 PRO A CA 1
ATOM 750 C C . PRO A 1 101 ? -14.114 -4.078 15.762 1.00 93.88 101 PRO A C 1
ATOM 752 O O . PRO A 1 101 ? -13.066 -4.388 15.199 1.00 93.88 101 PRO A O 1
ATOM 755 N N . GLU A 1 102 ? -15.308 -4.467 15.306 1.00 94.75 102 GLU A N 1
ATOM 756 C CA . GLU A 1 102 ? -15.475 -5.322 14.123 1.00 94.75 102 GLU A CA 1
ATOM 757 C C . GLU A 1 102 ? -14.964 -4.640 12.846 1.00 94.75 102 GLU A C 1
ATOM 759 O O . GLU A 1 102 ? -14.240 -5.237 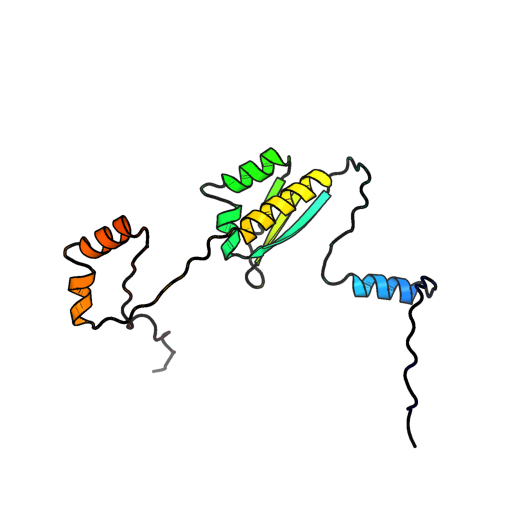12.052 1.00 94.75 102 GLU A O 1
ATOM 764 N N . ASN A 1 103 ? -15.270 -3.354 12.686 1.00 96.62 103 ASN A N 1
ATOM 765 C CA . ASN A 1 103 ? -14.854 -2.544 11.543 1.00 96.62 103 ASN A CA 1
ATOM 766 C C . ASN A 1 103 ? -13.330 -2.385 11.485 1.00 96.62 103 ASN A C 1
ATOM 768 O O . ASN A 1 103 ? -12.724 -2.523 10.425 1.00 96.62 103 ASN A O 1
ATOM 772 N N . VAL A 1 104 ? -12.702 -2.139 12.636 1.00 96.56 104 VAL A N 1
ATOM 773 C CA . VAL A 1 104 ? -11.246 -2.044 12.779 1.00 96.56 104 VAL A CA 1
ATOM 774 C C . VAL A 1 104 ? -10.589 -3.383 12.454 1.00 96.56 104 VAL A C 1
ATOM 776 O O . VAL A 1 104 ? -9.572 -3.406 11.760 1.00 96.56 104 VAL A O 1
ATOM 779 N N . ARG A 1 105 ? -11.185 -4.504 12.884 1.00 95.94 105 ARG A N 1
ATOM 780 C CA . ARG A 1 105 ? -10.705 -5.852 12.548 1.00 95.94 105 ARG A CA 1
ATOM 781 C C . ARG A 1 105 ? -10.726 -6.095 11.038 1.00 95.94 105 ARG A C 1
ATOM 783 O O . ARG A 1 105 ? -9.729 -6.557 10.483 1.00 95.94 105 ARG A O 1
ATOM 790 N N . LEU A 1 106 ? -11.827 -5.739 10.373 1.00 97.19 106 LEU A N 1
ATOM 791 C CA . LEU A 1 106 ? -11.959 -5.843 8.916 1.00 97.19 106 LEU A CA 1
ATOM 792 C C . LEU A 1 106 ? -10.960 -4.933 8.189 1.00 97.19 106 LEU A C 1
ATOM 794 O O . LEU A 1 106 ? -10.272 -5.387 7.277 1.00 97.19 106 LEU A O 1
ATOM 798 N N . ALA A 1 107 ? -10.816 -3.678 8.621 1.00 97.88 107 ALA A N 1
ATOM 799 C CA . ALA A 1 107 ? -9.860 -2.733 8.043 1.00 97.88 107 ALA A CA 1
ATOM 800 C C . ALA A 1 107 ? -8.413 -3.220 8.179 1.00 97.88 107 ALA A C 1
ATOM 802 O O . ALA A 1 107 ? -7.663 -3.183 7.203 1.00 97.88 107 ALA A O 1
ATOM 803 N N . ARG A 1 108 ? -8.031 -3.745 9.353 1.00 97.12 108 ARG A N 1
ATOM 804 C CA . ARG A 1 108 ? -6.714 -4.363 9.572 1.00 97.12 108 ARG A CA 1
ATOM 805 C C . ARG A 1 108 ? -6.483 -5.500 8.582 1.00 97.12 108 ARG A C 1
ATOM 807 O O . ARG A 1 108 ? -5.436 -5.528 7.947 1.00 97.12 108 ARG A O 1
ATOM 814 N N . GLN A 1 109 ? -7.452 -6.400 8.414 1.00 97.06 109 GLN A N 1
ATOM 815 C CA . GLN A 1 109 ? -7.330 -7.524 7.485 1.00 97.06 109 GLN A CA 1
ATOM 816 C C . GLN A 1 109 ? -7.140 -7.060 6.032 1.00 97.06 109 GLN A C 1
ATOM 818 O O . GLN A 1 109 ? -6.289 -7.601 5.332 1.00 97.06 109 GLN A O 1
ATOM 823 N N . LEU A 1 110 ? -7.887 -6.046 5.584 1.00 97.00 110 LEU A N 1
ATOM 824 C CA . LEU A 1 110 ? -7.737 -5.491 4.234 1.00 97.00 110 LEU A CA 1
ATOM 825 C C . LEU A 1 110 ? -6.376 -4.820 4.024 1.00 97.00 110 LEU A C 1
ATOM 827 O O . LEU A 1 110 ? -5.777 -4.986 2.964 1.00 97.00 110 LEU A O 1
ATOM 831 N N . ILE A 1 111 ? -5.867 -4.104 5.031 1.00 96.81 111 ILE A N 1
ATOM 832 C CA . ILE A 1 111 ? -4.525 -3.512 4.975 1.00 96.81 111 ILE A CA 1
ATOM 833 C C . ILE A 1 111 ? -3.464 -4.607 4.869 1.00 96.81 111 ILE A C 1
ATOM 835 O O . ILE A 1 111 ? -2.633 -4.536 3.973 1.00 96.81 111 ILE A O 1
ATOM 839 N N . MET A 1 112 ? -3.496 -5.618 5.745 1.00 95.69 112 MET A N 1
ATOM 840 C CA . MET A 1 112 ? -2.517 -6.714 5.718 1.00 95.69 112 MET A CA 1
ATOM 841 C C . MET A 1 112 ? -2.567 -7.465 4.387 1.00 95.69 112 MET A C 1
ATOM 843 O O . MET A 1 112 ? -1.532 -7.701 3.781 1.00 95.69 112 MET A O 1
ATOM 847 N N . LYS A 1 113 ? -3.767 -7.719 3.858 1.00 95.31 113 LYS A N 1
ATOM 848 C CA . LYS A 1 113 ? -3.927 -8.320 2.534 1.00 95.31 113 LYS A CA 1
ATOM 849 C C . LYS A 1 113 ? -3.264 -7.486 1.431 1.00 95.31 113 LYS A C 1
ATOM 851 O O . LYS A 1 113 ? -2.573 -8.040 0.590 1.00 95.31 113 LYS A O 1
ATOM 856 N N . ALA A 1 114 ? -3.435 -6.163 1.444 1.00 93.38 114 ALA A N 1
ATOM 857 C CA . ALA A 1 114 ? -2.787 -5.283 0.470 1.00 93.38 114 ALA A CA 1
ATOM 858 C C . ALA A 1 114 ? -1.254 -5.233 0.622 1.00 93.38 114 ALA A C 1
ATOM 860 O O . ALA A 1 114 ? -0.558 -4.938 -0.349 1.00 93.38 114 ALA A O 1
ATOM 861 N N . VAL A 1 115 ? -0.732 -5.502 1.822 1.00 93.81 115 VAL A N 1
ATOM 862 C CA . VAL A 1 115 ? 0.708 -5.665 2.069 1.00 93.81 115 VAL A CA 1
ATOM 863 C C . VAL A 1 115 ? 1.201 -6.993 1.495 1.00 93.81 115 VAL A C 1
ATOM 865 O O . VAL A 1 115 ? 2.200 -7.005 0.784 1.00 93.81 115 VAL A O 1
ATOM 868 N N . ASP A 1 116 ? 0.484 -8.086 1.748 1.00 91.94 116 ASP A N 1
ATOM 869 C CA . ASP A 1 116 ? 0.857 -9.428 1.290 1.00 91.94 116 ASP A CA 1
ATOM 870 C C . ASP A 1 116 ? 0.754 -9.575 -0.238 1.00 91.94 116 ASP A C 1
ATOM 872 O O . ASP A 1 116 ? 1.567 -10.249 -0.864 1.00 91.94 116 ASP A O 1
ATOM 876 N N . GLU A 1 117 ? -0.229 -8.914 -0.857 1.00 88.50 117 GLU A N 1
ATOM 877 C CA . GLU A 1 117 ? -0.432 -8.883 -2.312 1.00 88.50 117 GLU A CA 1
ATOM 878 C C . GLU A 1 117 ? 0.466 -7.856 -3.025 1.00 88.50 117 GLU A C 1
ATOM 880 O O . GLU A 1 117 ? 0.292 -7.609 -4.223 1.00 88.50 117 GLU A O 1
ATOM 885 N N . GLN A 1 118 ? 1.423 -7.235 -2.322 1.00 82.00 118 GLN A N 1
ATOM 886 C CA . GLN A 1 118 ? 2.370 -6.322 -2.949 1.00 82.00 118 GLN A CA 1
ATOM 887 C C . GLN A 1 118 ? 3.088 -7.042 -4.108 1.00 82.00 118 GLN A C 1
ATOM 889 O O . GLN A 1 118 ? 3.683 -8.102 -3.901 1.00 82.00 118 GLN A O 1
ATOM 894 N N . PRO A 1 119 ? 3.075 -6.485 -5.336 1.00 74.44 119 PRO A N 1
ATOM 895 C CA . PRO A 1 119 ? 3.746 -7.115 -6.461 1.00 74.44 119 PRO A CA 1
ATOM 896 C C . PRO A 1 119 ? 5.246 -7.195 -6.177 1.00 74.44 119 PRO A C 1
ATOM 898 O O . PRO A 1 119 ? 5.906 -6.173 -5.966 1.00 74.44 119 PRO A O 1
ATOM 901 N N . VAL A 1 120 ? 5.783 -8.413 -6.187 1.00 74.94 120 VAL A N 1
ATOM 902 C CA . VAL A 1 120 ? 7.226 -8.639 -6.124 1.00 74.94 120 VAL A CA 1
ATOM 903 C C . VAL A 1 120 ? 7.813 -8.164 -7.451 1.00 74.94 120 VAL A C 1
ATOM 905 O O . VAL A 1 120 ? 7.614 -8.788 -8.491 1.00 74.94 120 VAL A O 1
ATOM 908 N N . VAL A 1 121 ? 8.495 -7.018 -7.431 1.00 79.19 121 VAL A N 1
ATOM 909 C CA . VAL A 1 121 ? 9.241 -6.527 -8.594 1.00 79.19 121 VAL A CA 1
ATOM 910 C C . VAL A 1 121 ? 10.572 -7.266 -8.631 1.00 79.19 121 VAL A C 1
ATOM 912 O O . VAL A 1 121 ? 11.480 -6.961 -7.862 1.00 79.19 121 VAL A O 1
ATOM 915 N N . GLU A 1 122 ? 10.682 -8.252 -9.515 1.00 81.00 122 GLU A N 1
ATOM 916 C CA . GLU A 1 122 ? 11.940 -8.950 -9.764 1.00 81.00 122 GLU A CA 1
ATOM 917 C C . GLU A 1 122 ? 12.830 -8.091 -10.671 1.00 81.00 122 GLU A C 1
ATOM 919 O O . GLU A 1 122 ? 12.487 -7.800 -11.820 1.00 81.00 122 GLU A O 1
ATOM 924 N N . VAL A 1 123 ? 13.971 -7.646 -10.141 1.00 87.06 123 VAL A N 1
ATOM 925 C CA . VAL A 1 123 ? 14.972 -6.893 -10.903 1.00 87.06 123 VAL A CA 1
ATOM 926 C C . VAL A 1 123 ? 16.077 -7.855 -11.319 1.00 87.06 123 VAL A C 1
ATOM 928 O O . VAL A 1 123 ? 16.793 -8.38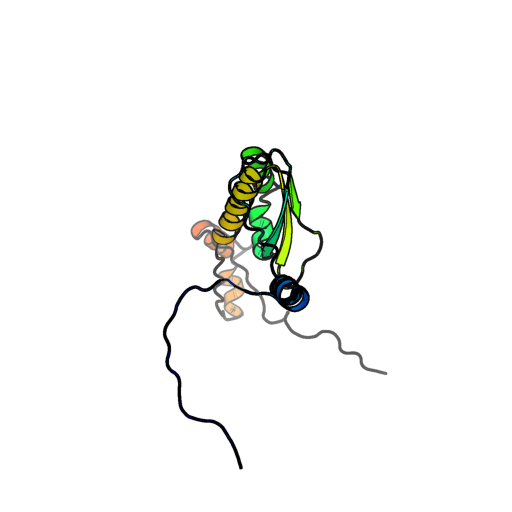7 -10.475 1.00 87.06 123 VAL A O 1
ATOM 931 N N . SER A 1 124 ? 16.216 -8.070 -12.626 1.00 86.75 124 SER A N 1
ATOM 932 C CA . SER A 1 124 ? 17.306 -8.857 -13.203 1.00 86.75 124 SER A CA 1
ATOM 933 C C . SER A 1 124 ? 18.342 -7.928 -13.827 1.00 86.75 124 SER A C 1
ATOM 935 O O . SER A 1 124 ? 18.031 -7.154 -14.737 1.00 86.75 124 SER A O 1
ATOM 937 N N . GLU A 1 125 ? 19.574 -7.994 -13.329 1.00 90.31 125 GLU A N 1
ATOM 938 C CA . GLU A 1 125 ? 20.695 -7.215 -13.849 1.00 90.31 125 GLU A CA 1
ATOM 939 C C . GLU A 1 125 ? 21.444 -7.998 -14.928 1.00 90.31 125 GLU A C 1
ATOM 941 O O . GLU A 1 125 ? 21.888 -9.128 -14.719 1.00 90.31 125 GLU A O 1
ATOM 946 N N . VAL A 1 126 ? 21.624 -7.371 -16.090 1.00 90.81 126 VAL A N 1
ATOM 947 C CA . VAL A 1 126 ? 22.342 -7.964 -17.221 1.00 90.81 126 VAL A CA 1
ATOM 948 C C . VAL A 1 126 ? 23.570 -7.119 -17.529 1.00 90.81 126 VAL A C 1
ATOM 950 O O . VAL A 1 126 ? 23.457 -5.964 -17.941 1.00 90.81 126 VAL A O 1
ATOM 953 N N . LYS A 1 127 ? 24.758 -7.710 -17.366 1.00 91.81 127 LYS A N 1
ATOM 954 C CA . LYS 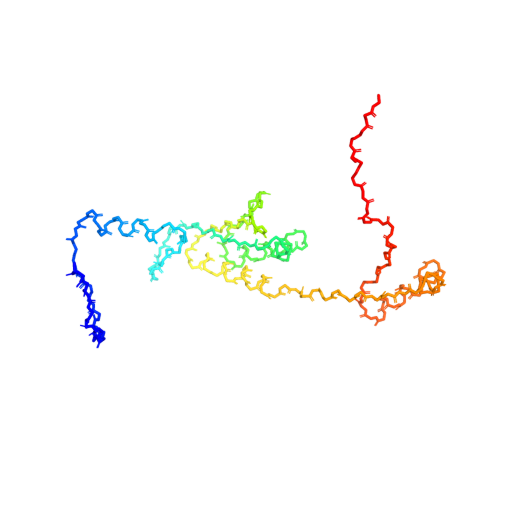A 1 127 ? 26.020 -7.067 -17.747 1.00 91.81 127 LYS A CA 1
ATOM 955 C C . LYS A 1 127 ? 26.162 -7.055 -19.260 1.00 91.81 127 LYS A C 1
ATOM 957 O O . LYS A 1 127 ? 26.087 -8.099 -19.907 1.00 91.81 127 LYS A O 1
ATOM 962 N N . VAL A 1 128 ? 26.415 -5.875 -19.816 1.00 91.44 128 VAL A N 1
ATOM 963 C CA . VAL A 1 128 ? 26.586 -5.687 -21.257 1.00 91.44 128 VAL A CA 1
ATOM 964 C C . VAL A 1 128 ? 27.891 -4.948 -21.547 1.00 91.44 128 VAL A C 1
ATOM 966 O O . VAL A 1 128 ? 28.238 -4.010 -20.829 1.00 91.44 128 VAL A O 1
ATOM 969 N N . PRO A 1 129 ? 28.635 -5.329 -22.598 1.00 92.50 129 PRO A N 1
ATOM 970 C CA . PRO A 1 129 ? 29.783 -4.553 -23.046 1.00 92.50 129 PRO A CA 1
ATOM 971 C C . PRO A 1 129 ? 29.376 -3.115 -23.394 1.00 92.50 129 PRO A C 1
ATOM 973 O O . PRO A 1 129 ? 28.344 -2.905 -24.033 1.00 92.50 129 PRO A O 1
ATOM 976 N N . ASN A 1 130 ? 30.216 -2.130 -23.064 1.00 89.81 130 ASN A N 1
ATOM 977 C CA . ASN A 1 130 ? 29.922 -0.706 -23.294 1.00 89.81 130 ASN A CA 1
ATOM 978 C C . ASN A 1 130 ? 29.560 -0.410 -24.768 1.00 89.81 130 ASN A C 1
ATOM 980 O O . ASN A 1 130 ? 28.580 0.266 -25.070 1.00 89.81 130 ASN A O 1
ATOM 984 N N . MET A 1 131 ? 30.272 -1.043 -25.705 1.00 91.31 131 MET A N 1
ATOM 985 C CA . MET A 1 131 ? 30.012 -0.924 -27.147 1.00 91.31 131 MET A CA 1
ATOM 986 C C . MET A 1 131 ? 28.604 -1.378 -27.582 1.00 91.31 131 MET A C 1
ATOM 988 O O . MET A 1 131 ? 28.120 -0.958 -28.632 1.00 91.31 131 MET A O 1
ATOM 992 N N . ALA A 1 132 ? 27.936 -2.232 -26.801 1.00 92.38 132 ALA A N 1
ATOM 993 C CA . ALA A 1 132 ? 26.601 -2.736 -27.108 1.00 92.38 132 ALA A CA 1
ATOM 994 C C . ALA A 1 132 ? 25.481 -1.797 -26.627 1.00 92.38 132 ALA A C 1
ATOM 996 O O . ALA A 1 132 ? 24.371 -1.875 -27.153 1.00 92.38 132 ALA A O 1
ATOM 997 N N . ILE A 1 133 ? 25.757 -0.885 -25.685 1.00 91.75 133 ILE A N 1
ATOM 998 C CA . ILE A 1 133 ? 24.744 -0.041 -25.029 1.00 91.75 133 ILE A CA 1
ATOM 999 C C . ILE A 1 133 ? 23.959 0.791 -26.047 1.00 91.75 133 ILE A C 1
ATOM 1001 O O . ILE A 1 133 ? 22.729 0.757 -26.055 1.00 91.75 133 ILE A O 1
ATOM 1005 N N . SER A 1 134 ? 24.648 1.471 -26.969 1.00 92.19 134 SER A N 1
ATOM 1006 C CA . SER A 1 134 ? 23.997 2.296 -27.997 1.00 92.19 134 SER A CA 1
ATOM 1007 C C . SER A 1 134 ? 23.057 1.488 -28.895 1.00 92.19 134 SER A C 1
ATOM 1009 O O . SER A 1 134 ? 22.014 1.986 -29.315 1.00 92.19 134 SER A O 1
ATOM 1011 N N . ARG A 1 135 ? 23.403 0.225 -29.180 1.00 93.12 135 ARG A N 1
ATOM 1012 C CA . ARG A 1 135 ? 22.567 -0.677 -29.982 1.00 93.12 135 ARG A CA 1
ATOM 1013 C C . ARG A 1 135 ? 21.374 -1.205 -29.186 1.00 93.12 135 ARG A C 1
ATOM 1015 O O . ARG A 1 135 ? 20.299 -1.332 -29.757 1.00 93.12 135 ARG A O 1
ATOM 1022 N N . ILE A 1 136 ? 21.560 -1.490 -27.898 1.00 93.75 136 ILE A N 1
ATOM 1023 C CA . ILE A 1 136 ? 20.496 -1.946 -26.994 1.00 93.75 136 ILE A CA 1
ATOM 1024 C C . ILE A 1 136 ? 19.452 -0.844 -26.797 1.00 93.75 136 ILE A C 1
ATOM 1026 O O . ILE A 1 136 ? 18.262 -1.114 -26.912 1.00 93.75 136 ILE A O 1
ATOM 1030 N N . ILE A 1 137 ? 19.888 0.396 -26.548 1.00 93.69 137 ILE A N 1
ATOM 1031 C CA . ILE A 1 137 ? 18.998 1.560 -26.419 1.00 93.69 137 ILE A CA 1
ATOM 1032 C C . ILE A 1 137 ? 18.294 1.838 -27.754 1.00 93.69 137 ILE A C 1
ATOM 1034 O O . ILE A 1 137 ? 17.081 2.055 -27.792 1.00 93.69 137 ILE A O 1
ATOM 1038 N N . GLY A 1 138 ? 19.045 1.783 -28.856 1.00 93.75 138 GLY A N 1
ATOM 1039 C CA . GLY A 1 138 ? 18.561 2.146 -30.181 1.00 93.75 138 GLY A CA 1
ATOM 1040 C C . GLY A 1 138 ? 18.462 3.661 -30.370 1.00 93.75 138 GLY A C 1
ATOM 1041 O O . GLY A 1 138 ? 18.610 4.456 -29.438 1.00 93.75 138 GLY A O 1
ATOM 1042 N N . ARG A 1 139 ? 18.206 4.091 -31.608 1.00 94.50 139 ARG A N 1
ATOM 1043 C CA . ARG A 1 139 ? 18.043 5.516 -31.934 1.00 94.50 139 ARG A CA 1
ATOM 1044 C C . ARG A 1 139 ? 16.873 6.089 -31.130 1.00 94.50 139 ARG A C 1
ATOM 1046 O O . ARG A 1 139 ? 15.788 5.524 -31.154 1.00 94.50 139 ARG A O 1
ATOM 1053 N N . ASN A 1 140 ? 17.098 7.189 -30.408 1.00 92.56 140 ASN A N 1
ATOM 1054 C CA . ASN A 1 140 ? 16.090 7.843 -29.560 1.00 92.56 140 ASN A CA 1
ATOM 1055 C C . ASN A 1 140 ? 15.393 6.911 -28.540 1.00 92.56 140 ASN A C 1
ATOM 1057 O O . ASN A 1 140 ? 14.299 7.229 -28.069 1.00 92.56 140 ASN A O 1
ATOM 1061 N N . GLY A 1 141 ? 16.010 5.775 -28.191 1.00 92.81 141 GLY A N 1
ATOM 1062 C CA . GLY A 1 141 ? 15.429 4.788 -27.283 1.00 92.81 141 GLY A CA 1
ATOM 1063 C C . GLY A 1 141 ? 14.391 3.851 -27.911 1.00 92.81 141 GLY A C 1
ATOM 1064 O O . GLY A 1 141 ? 13.680 3.181 -27.167 1.00 92.81 141 GLY A O 1
ATOM 1065 N N . ASP A 1 142 ? 14.252 3.795 -29.240 1.00 95.88 142 ASP A N 1
ATOM 1066 C CA . ASP A 1 142 ? 13.205 2.984 -29.883 1.00 95.88 142 ASP A CA 1
ATOM 1067 C C . ASP A 1 142 ? 13.318 1.489 -29.573 1.00 95.88 142 ASP A C 1
ATOM 1069 O O . ASP A 1 142 ? 12.299 0.823 -29.378 1.00 95.88 142 ASP A O 1
ATOM 1073 N N . THR A 1 143 ? 14.535 0.954 -29.468 1.00 95.94 143 THR A N 1
ATOM 1074 C CA . THR A 1 143 ? 14.744 -0.467 -29.170 1.00 95.94 143 THR A CA 1
ATOM 1075 C C . THR A 1 143 ? 14.318 -0.784 -27.740 1.00 95.94 143 THR A C 1
ATOM 1077 O O . THR A 1 143 ? 13.486 -1.668 -27.547 1.00 95.94 143 THR A O 1
ATOM 1080 N N . VAL A 1 144 ? 14.778 -0.020 -26.741 1.00 94.88 144 VAL A N 1
ATOM 1081 C CA . VAL A 1 144 ? 14.335 -0.218 -25.345 1.00 94.88 144 VAL A CA 1
ATOM 1082 C C . VAL A 1 144 ? 12.847 0.053 -25.156 1.00 94.88 144 VAL A C 1
ATOM 1084 O O . VAL A 1 144 ? 12.210 -0.657 -24.388 1.00 94.88 144 VAL A O 1
ATOM 1087 N N . ARG A 1 145 ? 12.253 1.014 -25.878 1.00 94.38 145 ARG A N 1
ATOM 1088 C CA . ARG A 1 145 ? 10.798 1.242 -25.846 1.00 94.38 145 ARG A CA 1
ATOM 1089 C C . ARG A 1 145 ? 10.026 0.079 -26.447 1.00 94.38 145 ARG A C 1
ATOM 1091 O O . ARG A 1 145 ? 9.019 -0.316 -25.874 1.00 94.38 145 ARG A O 1
ATOM 1098 N N . SER A 1 146 ? 10.496 -0.477 -27.561 1.00 95.62 146 SER A N 1
ATOM 1099 C CA . SER A 1 146 ? 9.879 -1.647 -28.196 1.00 95.62 146 SER A CA 1
ATOM 1100 C C . SER A 1 146 ? 9.965 -2.872 -27.290 1.00 95.62 146 SER A C 1
ATOM 1102 O O . SER A 1 146 ? 8.983 -3.599 -27.144 1.00 95.62 146 SER A O 1
ATOM 1104 N N . ILE A 1 147 ? 11.107 -3.066 -26.620 1.00 93.62 147 ILE A N 1
ATOM 1105 C CA . ILE A 1 147 ? 11.275 -4.104 -25.599 1.00 93.62 147 ILE A CA 1
ATOM 1106 C C . ILE A 1 147 ? 10.288 -3.853 -24.458 1.00 93.62 147 ILE A C 1
ATOM 1108 O O . ILE A 1 147 ? 9.460 -4.711 -24.194 1.00 93.62 147 ILE A O 1
ATOM 1112 N N . SER A 1 148 ? 10.281 -2.661 -23.856 1.00 92.88 148 SER A N 1
ATOM 1113 C CA . SER A 1 148 ? 9.350 -2.331 -22.772 1.00 92.88 148 SER A CA 1
ATOM 1114 C C . SER A 1 148 ? 7.876 -2.475 -23.157 1.00 92.88 148 SER A C 1
ATOM 1116 O O . SER A 1 148 ? 7.081 -2.922 -22.338 1.00 92.88 148 SER A O 1
ATOM 1118 N N . HIS A 1 149 ? 7.498 -2.127 -24.388 1.00 95.56 149 HIS A N 1
ATOM 1119 C CA . HIS A 1 149 ? 6.127 -2.263 -24.879 1.00 95.56 149 HIS A CA 1
ATOM 1120 C C . HIS A 1 149 ? 5.732 -3.729 -25.099 1.00 95.56 149 HIS A C 1
ATOM 1122 O O . HIS A 1 149 ? 4.621 -4.120 -24.756 1.00 95.56 149 HIS A O 1
ATOM 1128 N N . SER A 1 150 ? 6.626 -4.542 -25.668 1.00 95.44 150 SER A N 1
ATOM 1129 C CA . SER A 1 150 ? 6.347 -5.953 -25.975 1.00 95.44 150 SER A CA 1
ATOM 1130 C C . SER A 1 150 ? 6.436 -6.873 -24.757 1.00 95.44 150 SER A C 1
ATOM 1132 O O . SER A 1 150 ? 5.702 -7.854 -24.695 1.00 95.44 150 SER A O 1
ATOM 1134 N N . THR A 1 151 ? 7.300 -6.564 -23.786 1.00 92.44 151 THR A N 1
ATOM 1135 C CA . THR A 1 151 ? 7.506 -7.394 -22.587 1.00 92.44 151 THR A CA 1
ATOM 1136 C C . THR A 1 151 ? 6.770 -6.877 -21.355 1.00 92.44 151 THR A C 1
ATOM 1138 O O . THR A 1 151 ? 6.646 -7.605 -20.375 1.00 92.44 151 THR A O 1
ATOM 1141 N N . GLY A 1 152 ? 6.309 -5.622 -21.362 1.00 87.75 152 GLY A N 1
ATOM 1142 C CA . GLY A 1 152 ? 5.733 -4.971 -20.182 1.00 87.75 152 GLY A CA 1
ATOM 1143 C C . GLY A 1 152 ? 6.759 -4.642 -19.088 1.00 87.75 152 GLY A C 1
ATOM 1144 O O . GLY A 1 152 ? 6.375 -4.202 -18.006 1.00 87.75 152 GLY A O 1
ATOM 1145 N N 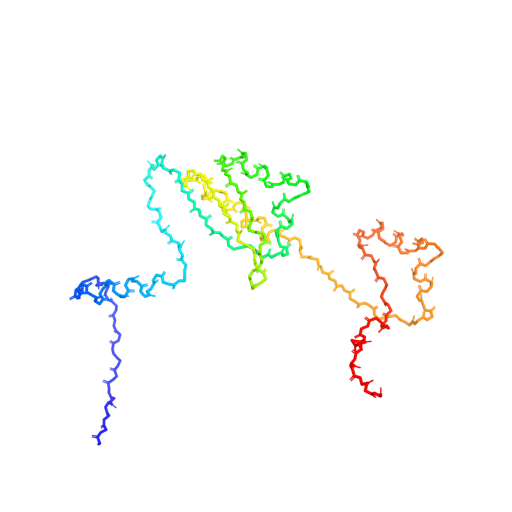. VAL A 1 153 ? 8.058 -4.830 -19.350 1.00 91.69 153 VAL A N 1
ATOM 1146 C CA . VAL A 1 153 ? 9.136 -4.609 -18.377 1.00 91.69 153 VAL A CA 1
ATOM 1147 C C . VAL A 1 153 ? 9.728 -3.211 -18.531 1.00 91.69 153 VAL A C 1
ATOM 1149 O O . VAL A 1 153 ? 10.000 -2.734 -19.637 1.00 91.69 153 VAL A O 1
ATOM 1152 N N .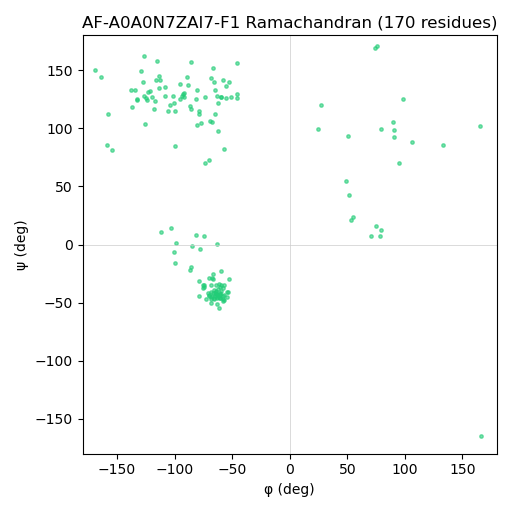 LYS A 1 154 ? 10.003 -2.541 -17.411 1.00 90.00 154 LYS A N 1
ATOM 1153 C CA . LYS A 1 154 ? 10.763 -1.289 -17.410 1.00 90.00 154 LYS A CA 1
ATOM 1154 C C . LYS A 1 154 ? 12.256 -1.593 -17.553 1.00 90.00 154 LYS A C 1
ATOM 1156 O O . LYS A 1 154 ? 12.861 -2.136 -16.638 1.00 90.00 154 LYS A O 1
ATOM 1161 N N . VAL A 1 155 ? 12.851 -1.210 -18.682 1.00 92.38 155 VAL A N 1
ATOM 1162 C CA . VAL A 1 155 ? 14.295 -1.359 -18.915 1.00 92.38 155 VAL A CA 1
ATOM 1163 C C . VAL A 1 155 ? 15.015 -0.072 -18.514 1.00 92.38 155 VAL A C 1
ATOM 1165 O O . VAL A 1 155 ? 14.658 1.010 -18.987 1.00 92.38 155 VAL A O 1
ATOM 1168 N N . THR A 1 156 ? 16.040 -0.194 -17.671 1.00 90.19 156 THR A N 1
ATOM 1169 C CA . THR A 1 156 ? 16.918 0.909 -17.259 1.00 90.19 156 THR A CA 1
ATOM 1170 C C . THR A 1 156 ? 18.362 0.498 -17.512 1.00 90.19 156 THR A C 1
ATOM 1172 O O . THR A 1 156 ? 18.782 -0.572 -17.085 1.00 90.19 156 THR A O 1
ATOM 1175 N N . VAL A 1 157 ? 19.119 1.340 -18.215 1.00 89.44 157 VAL A N 1
ATOM 1176 C CA . VAL A 1 157 ? 20.560 1.147 -18.413 1.00 89.44 157 VAL A CA 1
ATOM 1177 C C . VAL A 1 157 ? 21.284 2.068 -17.442 1.00 89.44 157 VAL A C 1
ATOM 1179 O O . VAL A 1 157 ? 21.075 3.279 -17.484 1.00 89.44 157 VAL A O 1
ATOM 1182 N N . VAL A 1 158 ? 22.115 1.495 -16.578 1.00 86.50 158 VAL A N 1
ATOM 1183 C CA . VAL A 1 158 ? 22.927 2.224 -15.598 1.00 86.50 158 VAL A CA 1
ATOM 1184 C C . VAL A 1 158 ? 24.393 2.039 -15.979 1.00 86.50 158 VAL A C 1
ATOM 1186 O O . VAL A 1 158 ? 24.805 0.934 -16.330 1.00 86.50 158 VAL A O 1
ATOM 1189 N N . LYS A 1 159 ? 25.177 3.119 -15.966 1.00 80.94 159 LYS A N 1
ATOM 1190 C CA . LYS A 1 159 ? 26.632 3.054 -16.151 1.00 80.94 159 LYS A CA 1
ATOM 1191 C C . LYS A 1 159 ? 27.266 2.856 -14.772 1.00 80.94 159 LYS A C 1
ATOM 1193 O O . LYS A 1 159 ? 26.861 3.522 -13.830 1.00 80.94 159 LYS A O 1
ATOM 1198 N N . GLU A 1 160 ? 28.266 1.986 -14.646 1.00 72.69 160 GLU A N 1
ATOM 1199 C CA . GLU A 1 160 ? 28.943 1.696 -13.362 1.00 72.69 160 GLU A CA 1
ATOM 1200 C C . GLU A 1 160 ? 29.686 2.910 -12.739 1.00 72.69 160 GLU A C 1
ATOM 1202 O O . GLU A 1 160 ? 30.264 2.787 -11.665 1.00 72.69 160 GLU A O 1
ATOM 1207 N N . GLU A 1 161 ? 29.663 4.096 -13.359 1.00 60.56 161 GLU A N 1
ATOM 1208 C CA . GLU A 1 161 ? 30.427 5.280 -12.926 1.00 60.56 161 GLU A CA 1
ATOM 1209 C C . GLU A 1 161 ? 29.744 6.137 -11.833 1.00 60.56 161 GLU A C 1
ATOM 1211 O O . GLU A 1 161 ? 30.360 7.080 -11.347 1.00 60.56 161 GLU A O 1
ATOM 1216 N N . ASP A 1 162 ? 28.535 5.787 -11.372 1.00 53.28 162 ASP A N 1
ATOM 1217 C CA . ASP A 1 162 ? 27.771 6.581 -10.386 1.00 53.28 162 ASP A CA 1
ATOM 1218 C C . ASP A 1 162 ? 27.775 6.020 -8.939 1.00 53.28 162 ASP A C 1
ATOM 1220 O O . ASP A 1 162 ? 26.985 6.461 -8.106 1.00 53.28 162 ASP A O 1
ATOM 1224 N N . PHE A 1 163 ? 28.656 5.069 -8.591 1.00 55.03 163 PHE A N 1
ATOM 1225 C CA . PHE A 1 163 ? 28.672 4.437 -7.251 1.00 55.03 163 PHE A CA 1
ATOM 1226 C C . PHE A 1 163 ? 29.882 4.745 -6.346 1.00 55.03 163 PHE A C 1
ATOM 1228 O O . PHE A 1 163 ? 30.001 4.145 -5.278 1.00 55.03 163 PHE A O 1
ATOM 1235 N N . THR A 1 164 ? 30.759 5.704 -6.677 1.00 48.47 164 THR A N 1
ATOM 1236 C CA . THR A 1 164 ? 31.899 6.043 -5.798 1.00 48.47 164 THR A CA 1
ATOM 1237 C C . THR A 1 164 ? 32.091 7.538 -5.544 1.00 48.47 164 THR A C 1
ATOM 1239 O O . THR A 1 164 ? 32.405 8.297 -6.457 1.00 48.47 164 THR A O 1
ATOM 1242 N N . THR A 1 165 ? 32.097 7.865 -4.245 1.00 43.91 165 THR A N 1
ATOM 1243 C CA . THR A 1 165 ? 32.859 8.935 -3.563 1.00 43.91 165 THR A CA 1
ATOM 1244 C C . THR A 1 165 ? 32.063 10.169 -3.129 1.00 43.91 165 THR A C 1
ATOM 1246 O O . THR A 1 165 ? 32.032 11.203 -3.791 1.00 43.91 165 THR A O 1
ATOM 1249 N N . SER A 1 166 ? 31.518 10.094 -1.910 1.00 45.81 166 SER A N 1
ATOM 1250 C CA . SER A 1 166 ? 31.429 11.246 -1.007 1.00 45.81 166 SER A CA 1
ATOM 1251 C C . SER A 1 166 ? 32.785 11.970 -0.987 1.00 45.81 166 SER A C 1
ATOM 1253 O O . SER A 1 166 ? 33.791 11.293 -0.761 1.00 45.81 166 SER A O 1
ATOM 1255 N N . PRO A 1 167 ? 32.873 13.298 -1.180 1.00 49.72 167 PRO A N 1
ATOM 1256 C CA . PRO A 1 167 ? 34.144 13.990 -1.037 1.00 49.72 167 PRO A CA 1
ATOM 1257 C C . PRO A 1 167 ? 34.559 13.950 0.436 1.00 49.72 167 PRO A C 1
ATOM 1259 O O . PRO A 1 167 ? 33.994 14.636 1.288 1.00 49.72 167 PRO A O 1
ATOM 1262 N N . SER A 1 168 ? 35.542 13.104 0.741 1.00 53.28 168 SER A N 1
ATOM 1263 C CA . SER A 1 168 ? 36.292 13.164 1.985 1.00 53.28 168 SER A CA 1
ATOM 1264 C C . SER A 1 168 ? 37.052 14.485 2.036 1.00 53.28 168 SER A C 1
ATOM 1266 O O . SER A 1 168 ? 37.796 14.830 1.119 1.00 53.28 168 SER A O 1
ATOM 1268 N N . SER A 1 169 ? 36.868 15.199 3.136 1.00 56.44 169 SER A N 1
ATOM 1269 C CA . SER A 1 169 ? 37.672 16.334 3.563 1.00 56.44 169 SER A CA 1
ATOM 1270 C C . SER A 1 169 ? 39.177 16.030 3.558 1.00 56.44 169 SER A C 1
ATOM 1272 O O . SER A 1 169 ? 39.623 15.111 4.242 1.00 56.44 169 SER A O 1
ATOM 1274 N N . SER A 1 170 ? 39.956 16.875 2.890 1.00 51.25 170 SER A N 1
ATOM 1275 C CA . SER A 1 170 ? 41.367 17.162 3.187 1.00 51.25 170 SER A CA 1
ATOM 1276 C C . SER A 1 170 ? 41.647 18.533 2.563 1.00 51.25 170 SER A C 1
ATOM 1278 O O . SER A 1 170 ? 41.460 18.697 1.364 1.00 51.25 170 SER A O 1
ATOM 1280 N N . GLY A 1 171 ? 41.900 19.594 3.323 1.00 48.59 171 GLY A N 1
ATOM 1281 C CA . GLY A 1 171 ? 43.065 19.706 4.190 1.00 48.59 171 GLY A CA 1
ATOM 1282 C C . GLY A 1 171 ? 44.179 20.357 3.371 1.00 48.59 171 GLY A C 1
ATOM 1283 O O . GLY A 1 171 ? 44.888 19.658 2.652 1.00 48.59 171 GLY A O 1
ATOM 1284 N N . GLY A 1 172 ? 44.268 21.684 3.457 1.00 38.97 172 GLY A N 1
ATOM 1285 C CA . GLY A 1 172 ? 45.271 22.540 2.826 1.00 38.97 172 GLY A CA 1
ATOM 1286 C C . GLY A 1 172 ? 45.103 23.961 3.327 1.00 38.97 172 GLY A C 1
ATOM 1287 O O . GLY A 1 172 ? 44.011 24.513 3.076 1.00 38.97 172 GLY A O 1
#

Foldseek 3Di:
DDDDDDDDDDDDDDDDDDDDPCVVVVVVVVVPPDDPPPPDDPDQDPDKDKDKDKAAPLLVDQCCDDVSVNVVVLCVVLVWDWDWDPDDDPRIIIIMIIGGPVSSVSSVVSSVVSRVPRDDDDDDDDDDDPVCVCVCCDDVSPNVVVVCVVVVDRDDDDDPPPPDDDDDDDDD

pLDDT: mean 79.38, std 20.27, range [37.34, 98.12]

Radius of gyration: 27.69 Å; Cα contacts (8 Å, |Δi|>4): 141; chains: 1; bounding box: 66×58×78 Å

Secondary structure (DSSP, 8-state):
--------------------HHHHHHHHHHTTSS-------S----S-EEEEEEEEHHHHHHHH-GGGHHHHHHHHHHT-EEEEEEEEETTEEEEEEEE-HHHHHHHHHHHHHHHHT------------HHHHHHHH-GGGHHHHHHHHHH--------GGGS---------

InterPro domains:
  IPR004087 K Homology domain [SM00322] (47-116)
  IPR004087 K Homology domain [SM00322] (120-164)
  IPR004088 K Homology domain, type 1 [PF00013] (51-113)
  IPR004088 K Homology domain, type 1 [PF00013] (125-162)
  IPR036612 K Homology domain, type 1 superfamily [G3DSA:3.30.1370.10] (43-121)
  IPR036612 K Homology domain, type 1 superfamily [G3DSA:3.30.1370.10] (122-170)
  IPR036612 K Homology domain, type 1 superfamily [SSF54791] (44-120)
  IPR036612 K Homology domain, type 1 superfamily [SSF54791] (120-162)

Nearest PDB structures (foldseek):
  6y2d-assembly2_B  TM=9.233E-01  e=7.439E-06  Homo sapiens
  6gqe-assembly1_A  TM=5.938E-01  e=1.703E-07  Homo sapiens
  1khm-assembly1_A  TM=8.032E-01  e=1.100E-05  Homo sapiens
  2cte-assembly1_A  TM=7.289E-01  e=1.851E-05  Homo sapiens
  2ctm-assembly1_A  TM=7.408E-01  e=4.316E-05  Homo sapiens